Protein AF-A0A0F4JJ84-F1 (afdb_monomer_lite)

Secondary structure (DSSP, 8-state):
--HHHHHHHHHHHHHHHHHHHHHHHHHHHHT-STTHHHHHHHHHHHHHHTSS-HHHHHHHHH-PPPPPHHHHHHHHHHHHHHHHHT-

Radius of gyration: 19.56 Å; chains: 1; bounding box: 48×28×45 Å

Structure (mmCIF, N/CA/C/O backbone):
data_AF-A0A0F4JJ84-F1
#
_entry.id   AF-A0A0F4JJ84-F1
#
loop_
_atom_site.group_PDB
_atom_site.id
_atom_site.type_symbol
_atom_site.label_atom_id
_atom_site.label_alt_id
_atom_site.label_comp_id
_atom_site.label_asym_id
_atom_site.label_entity_id
_atom_site.label_seq_id
_atom_site.pdbx_PDB_ins_code
_atom_site.Cartn_x
_atom_site.Cartn_y
_atom_site.Cartn_z
_atom_site.occupancy
_atom_site.B_iso_or_equiv
_atom_site.auth_seq_id
_atom_site.auth_comp_id
_atom_site.auth_asym_id
_atom_site.auth_atom_id
_atom_site.pdbx_PDB_model_num
ATOM 1 N N . LEU A 1 1 ? 19.986 -11.072 -25.462 1.00 61.59 1 LEU A N 1
ATOM 2 C CA . LEU A 1 1 ? 19.645 -9.639 -25.580 1.00 61.59 1 LEU A CA 1
ATOM 3 C C . LEU A 1 1 ? 20.806 -8.905 -26.224 1.00 61.59 1 LEU A C 1
ATOM 5 O O . LEU A 1 1 ? 21.925 -9.008 -25.722 1.00 61.59 1 LEU A O 1
ATOM 9 N N . ASP A 1 2 ? 20.556 -8.215 -27.331 1.00 76.81 2 ASP A N 1
ATOM 10 C CA . ASP A 1 2 ? 21.514 -7.246 -27.858 1.00 76.81 2 ASP A CA 1
ATOM 11 C C . ASP A 1 2 ? 21.595 -6.007 -26.937 1.00 76.81 2 ASP A C 1
ATOM 13 O O . ASP A 1 2 ? 20.918 -5.917 -25.905 1.00 76.81 2 ASP A O 1
ATOM 17 N N . GLY A 1 3 ? 22.486 -5.068 -27.263 1.00 76.50 3 GLY A N 1
ATOM 18 C CA . GLY A 1 3 ? 22.715 -3.885 -26.430 1.00 76.50 3 GLY A CA 1
ATOM 19 C C . GLY A 1 3 ? 21.483 -2.986 -26.277 1.00 76.50 3 GLY A C 1
ATOM 20 O O . GLY A 1 3 ? 21.315 -2.382 -25.220 1.00 76.50 3 GLY A O 1
ATOM 21 N N . ALA A 1 4 ? 20.611 -2.929 -27.287 1.00 77.00 4 ALA A N 1
ATOM 22 C CA . ALA A 1 4 ? 19.401 -2.112 -27.258 1.00 77.00 4 ALA A CA 1
ATOM 23 C C . ALA A 1 4 ? 18.341 -2.732 -26.339 1.00 77.00 4 ALA A C 1
ATOM 25 O O . ALA A 1 4 ? 17.843 -2.055 -25.441 1.00 77.00 4 ALA A O 1
ATOM 26 N N . ALA A 1 5 ? 18.097 -4.038 -26.469 1.00 76.25 5 ALA A N 1
ATOM 27 C CA . ALA A 1 5 ? 17.151 -4.756 -25.620 1.00 76.25 5 ALA A CA 1
ATOM 28 C C . ALA A 1 5 ? 17.553 -4.713 -24.133 1.00 76.25 5 ALA A C 1
ATOM 30 O O . ALA A 1 5 ? 16.708 -4.596 -23.250 1.00 76.25 5 ALA A O 1
ATOM 31 N N . ARG A 1 6 ? 18.857 -4.737 -23.821 1.00 70.44 6 ARG A N 1
ATOM 32 C CA . ARG A 1 6 ? 19.335 -4.599 -22.433 1.00 70.44 6 ARG A CA 1
ATOM 33 C C . ARG A 1 6 ? 19.061 -3.209 -21.845 1.00 70.44 6 ARG A C 1
ATOM 35 O O . ARG A 1 6 ? 18.754 -3.102 -20.659 1.00 70.44 6 ARG A O 1
ATOM 42 N N . LEU A 1 7 ? 19.198 -2.154 -22.648 1.00 83.50 7 LEU A N 1
ATOM 43 C CA . LEU A 1 7 ? 18.903 -0.785 -22.217 1.00 83.50 7 LEU A CA 1
ATOM 44 C C . LEU A 1 7 ? 17.402 -0.567 -22.010 1.00 83.50 7 LEU A C 1
ATOM 46 O O . LEU A 1 7 ? 17.021 0.138 -21.079 1.00 83.50 7 LEU A O 1
ATOM 50 N N . GLU A 1 8 ? 16.563 -1.199 -22.829 1.00 80.94 8 GLU A N 1
ATOM 51 C CA . GLU A 1 8 ? 15.107 -1.149 -22.684 1.00 80.94 8 GLU A CA 1
ATOM 52 C C . GLU A 1 8 ? 14.646 -1.803 -21.376 1.00 80.94 8 GLU A C 1
ATOM 54 O O . GLU A 1 8 ? 13.951 -1.163 -20.586 1.00 80.94 8 GLU A O 1
ATOM 59 N N . VAL A 1 9 ? 15.152 -3.002 -21.066 1.00 83.31 9 VAL A N 1
ATOM 60 C CA . VAL A 1 9 ? 14.894 -3.678 -19.780 1.00 83.31 9 VAL A CA 1
ATOM 61 C C . VAL A 1 9 ? 15.347 -2.825 -18.594 1.00 83.31 9 VAL A C 1
ATOM 63 O O . VAL A 1 9 ? 14.632 -2.686 -17.599 1.00 83.31 9 VAL A O 1
ATOM 66 N N . PHE A 1 10 ? 16.524 -2.201 -18.696 1.00 78.50 10 PHE A N 1
ATOM 67 C CA . PHE A 1 10 ? 17.026 -1.311 -17.651 1.00 78.50 10 PHE A CA 1
ATOM 68 C C . PHE A 1 10 ? 16.127 -0.077 -17.456 1.00 78.50 10 PHE A C 1
ATOM 70 O O . PHE A 1 10 ? 15.840 0.314 -16.321 1.00 78.50 10 PHE A O 1
ATOM 77 N N . ALA A 1 11 ? 15.640 0.525 -18.544 1.00 85.50 11 ALA A N 1
ATOM 78 C CA . ALA A 1 11 ? 14.725 1.662 -18.487 1.00 85.50 11 ALA A CA 1
ATOM 79 C C . ALA A 1 11 ? 13.369 1.277 -17.870 1.00 85.50 11 ALA A C 1
ATOM 81 O O . ALA A 1 11 ? 12.833 2.017 -17.046 1.00 85.50 11 ALA A O 1
ATOM 82 N N . GLN A 1 12 ? 12.840 0.098 -18.206 1.00 83.00 12 GLN A N 1
ATOM 83 C CA . GLN A 1 12 ? 11.589 -0.416 -17.643 1.00 83.00 12 GLN A CA 1
ATOM 84 C C . GLN A 1 12 ? 11.702 -0.674 -16.137 1.00 83.00 12 GLN A C 1
ATOM 86 O O . GLN A 1 12 ? 10.845 -0.226 -15.375 1.00 83.00 12 GLN A O 1
ATOM 91 N N . LEU A 1 13 ? 12.783 -1.325 -15.694 1.00 86.00 13 LEU A N 1
ATOM 92 C CA . LEU A 1 13 ? 13.013 -1.592 -14.274 1.00 86.00 13 LEU A CA 1
ATOM 93 C C . LEU A 1 13 ? 13.162 -0.294 -13.470 1.00 86.00 13 LEU A C 1
ATOM 95 O O . LEU A 1 13 ? 12.528 -0.123 -12.430 1.00 86.00 13 LEU A O 1
ATOM 99 N N . THR A 1 14 ? 13.971 0.646 -13.958 1.00 84.75 14 THR A N 1
ATOM 100 C CA . THR A 1 14 ? 14.197 1.920 -13.256 1.00 84.75 14 THR A CA 1
ATOM 101 C C . THR A 1 14 ? 12.945 2.796 -13.226 1.00 84.75 14 THR A C 1
ATOM 103 O O . THR A 1 14 ? 12.652 3.403 -12.194 1.00 84.75 14 THR A O 1
ATOM 106 N N . GLY A 1 15 ? 12.158 2.807 -14.306 1.00 89.62 15 GLY A N 1
ATOM 107 C CA . GLY A 1 15 ? 10.859 3.478 -14.355 1.00 89.62 15 GLY A CA 1
ATOM 108 C C . GLY A 1 15 ? 9.845 2.879 -13.377 1.00 89.62 15 GLY A C 1
ATOM 109 O O . GLY A 1 15 ? 9.177 3.622 -12.655 1.00 89.62 15 GLY A O 1
ATOM 110 N N . PHE A 1 16 ? 9.775 1.548 -13.297 1.00 87.31 16 PHE A N 1
ATOM 111 C CA . PHE A 1 16 ? 8.916 0.847 -12.344 1.00 87.31 16 PHE A CA 1
ATOM 112 C C . PHE A 1 16 ? 9.262 1.211 -10.891 1.00 87.31 16 PHE A C 1
ATOM 114 O O . PHE A 1 16 ? 8.381 1.626 -10.136 1.00 87.31 16 PHE A O 1
ATOM 121 N N . VAL A 1 17 ? 10.545 1.132 -10.517 1.00 89.31 17 VAL A N 1
ATOM 122 C CA . VAL A 1 17 ? 11.006 1.455 -9.155 1.00 89.31 17 VAL A CA 1
ATOM 123 C C . VAL A 1 17 ? 10.680 2.905 -8.795 1.00 89.31 17 VAL A C 1
ATOM 125 O O . VAL A 1 17 ? 10.117 3.165 -7.732 1.00 89.31 17 VAL A O 1
ATOM 128 N N . ALA A 1 18 ? 10.982 3.854 -9.686 1.00 92.00 18 ALA A N 1
ATOM 129 C CA . ALA A 1 18 ? 10.716 5.270 -9.441 1.00 92.00 18 ALA A CA 1
ATOM 130 C C . ALA A 1 18 ? 9.216 5.557 -9.256 1.00 92.00 18 ALA A C 1
ATOM 132 O O . ALA A 1 18 ? 8.835 6.317 -8.362 1.00 92.00 18 ALA A O 1
ATOM 133 N N . GLY A 1 19 ? 8.362 4.921 -10.065 1.00 88.62 19 GLY A N 1
ATOM 134 C CA . GLY A 1 19 ? 6.910 5.036 -9.949 1.00 88.62 19 GLY A CA 1
ATOM 135 C C . GLY A 1 19 ? 6.374 4.452 -8.641 1.00 88.62 19 GLY A C 1
ATOM 136 O O . GLY A 1 19 ? 5.573 5.102 -7.968 1.00 88.62 19 GLY A O 1
ATOM 137 N N . HIS A 1 20 ? 6.843 3.262 -8.254 1.00 84.00 20 HIS A N 1
ATOM 138 C CA . HIS A 1 20 ? 6.408 2.598 -7.026 1.00 84.00 20 HIS A CA 1
ATOM 139 C C . HIS A 1 20 ? 6.771 3.419 -5.784 1.00 84.00 20 HIS A C 1
ATOM 141 O O . HIS A 1 20 ? 5.893 3.778 -5.003 1.00 84.00 20 HIS A O 1
ATOM 147 N N . VAL A 1 21 ? 8.037 3.827 -5.661 1.00 89.81 21 VAL A N 1
ATOM 148 C CA . VAL A 1 21 ? 8.509 4.637 -4.526 1.00 89.81 21 VAL A CA 1
ATOM 149 C C . VAL A 1 21 ? 7.795 5.993 -4.473 1.00 89.81 21 VAL A C 1
ATOM 151 O O . VAL A 1 21 ? 7.418 6.464 -3.400 1.00 89.81 21 VAL A O 1
ATOM 154 N N . GLY A 1 22 ? 7.554 6.624 -5.627 1.00 90.88 22 GLY A N 1
ATOM 155 C CA . GLY A 1 22 ? 6.793 7.873 -5.702 1.00 90.88 22 GLY A CA 1
ATOM 156 C C . GLY A 1 22 ? 5.355 7.731 -5.189 1.00 90.88 22 GLY A C 1
ATOM 157 O O . GLY A 1 22 ? 4.874 8.602 -4.459 1.00 90.88 22 GLY A O 1
ATOM 158 N N . TYR A 1 23 ? 4.689 6.622 -5.522 1.00 84.81 23 TYR A N 1
ATOM 159 C CA . TYR A 1 23 ? 3.355 6.297 -5.018 1.00 84.81 23 TYR A CA 1
ATOM 160 C C . TYR A 1 23 ? 3.350 6.107 -3.496 1.00 84.81 23 TYR A C 1
ATOM 162 O O . TYR A 1 23 ? 2.508 6.691 -2.812 1.00 84.81 23 TYR A O 1
ATOM 170 N N . GLU A 1 24 ? 4.311 5.360 -2.949 1.00 84.25 24 GLU A N 1
ATOM 171 C CA . GLU A 1 24 ? 4.395 5.122 -1.504 1.00 84.25 24 GLU A CA 1
ATOM 172 C C . GLU A 1 24 ? 4.619 6.412 -0.713 1.00 84.25 24 GLU A C 1
ATOM 174 O O . GLU A 1 24 ? 3.947 6.661 0.288 1.00 84.25 24 GLU A O 1
ATOM 179 N N . ILE A 1 25 ? 5.495 7.293 -1.205 1.00 86.88 25 ILE A N 1
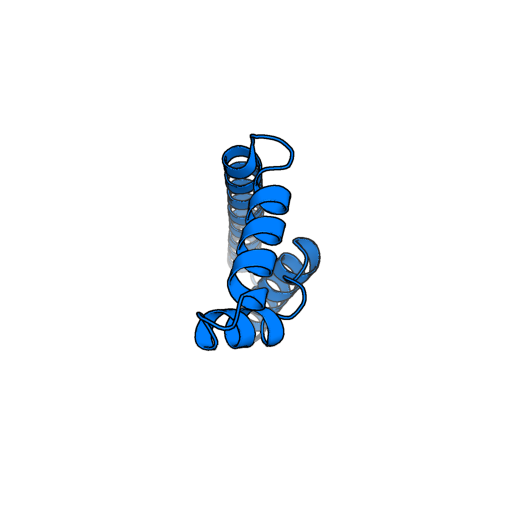ATOM 180 C CA . ILE A 1 25 ? 5.728 8.609 -0.599 1.00 86.88 25 ILE A CA 1
ATOM 181 C C . ILE A 1 25 ? 4.447 9.455 -0.621 1.00 86.88 25 ILE A C 1
ATOM 183 O O . ILE A 1 25 ?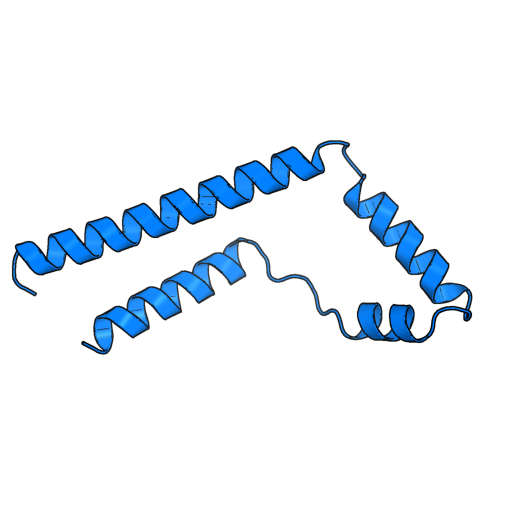 4.148 10.148 0.354 1.00 86.88 25 ILE A O 1
ATOM 187 N N . ALA A 1 26 ? 3.681 9.423 -1.715 1.00 84.69 26 ALA A N 1
ATOM 188 C CA . ALA A 1 26 ? 2.420 10.154 -1.815 1.00 84.69 26 ALA A CA 1
ATOM 189 C C . ALA A 1 26 ? 1.362 9.611 -0.839 1.00 84.69 26 ALA A C 1
ATOM 191 O O . ALA A 1 26 ? 0.696 10.400 -0.168 1.00 84.69 26 ALA A O 1
ATOM 192 N N . GLN A 1 27 ? 1.255 8.287 -0.700 1.00 78.31 27 GLN A N 1
ATOM 193 C CA . GLN A 1 27 ? 0.350 7.647 0.259 1.00 78.31 27 GLN A CA 1
ATOM 194 C C . GLN A 1 27 ? 0.738 7.946 1.711 1.00 78.31 27 GLN A C 1
ATOM 196 O O . GLN A 1 27 ? -0.106 8.356 2.508 1.00 78.31 27 GLN A O 1
ATOM 201 N N . ALA A 1 28 ? 2.027 7.843 2.044 1.00 77.12 28 ALA A N 1
ATOM 202 C CA . ALA A 1 28 ? 2.536 8.193 3.368 1.00 77.12 28 ALA A CA 1
ATOM 203 C C . ALA A 1 28 ? 2.243 9.662 3.721 1.00 77.12 28 ALA A C 1
ATOM 205 O O . ALA A 1 28 ? 1.885 9.976 4.855 1.00 77.12 28 ALA A O 1
ATOM 206 N N . ARG A 1 29 ? 2.322 10.567 2.735 1.00 80.19 29 ARG A N 1
ATOM 207 C CA . ARG A 1 29 ? 1.925 11.973 2.898 1.00 80.19 29 ARG A CA 1
ATOM 208 C C . ARG A 1 29 ? 0.414 12.152 3.057 1.00 80.19 29 ARG A C 1
ATOM 210 O O . ARG A 1 29 ? -0.017 13.020 3.806 1.00 80.19 29 ARG A O 1
ATOM 217 N N . ALA A 1 30 ? -0.412 11.361 2.383 1.00 71.25 30 ALA A N 1
ATOM 218 C CA . ALA A 1 30 ? -1.864 11.429 2.552 1.00 71.25 30 ALA A CA 1
ATOM 219 C C . ALA A 1 30 ? -2.315 10.944 3.946 1.00 71.25 30 ALA A C 1
ATOM 221 O O . ALA A 1 30 ? -3.304 11.440 4.488 1.00 71.25 30 ALA A O 1
ATOM 222 N N . ALA A 1 31 ? -1.552 10.041 4.568 1.00 68.81 31 ALA A N 1
ATOM 223 C CA . ALA A 1 31 ? -1.801 9.513 5.910 1.00 68.81 31 ALA A CA 1
ATOM 224 C C . ALA A 1 31 ? -1.393 10.462 7.068 1.00 68.81 31 ALA A C 1
ATOM 226 O O . ALA A 1 31 ? -1.394 10.048 8.226 1.00 68.81 31 ALA A O 1
ATOM 227 N N . LEU A 1 32 ? -1.045 11.727 6.783 1.00 64.81 32 LEU A N 1
ATOM 228 C CA . LEU A 1 32 ? -0.251 12.598 7.664 1.00 64.81 32 LEU A CA 1
ATOM 229 C C . LEU A 1 32 ? -0.845 13.137 8.979 1.00 64.81 32 LEU A C 1
ATOM 231 O O . LEU A 1 32 ? -0.062 13.743 9.710 1.00 64.81 32 LEU A O 1
ATOM 235 N N . PRO A 1 33 ? -2.108 12.956 9.402 1.00 68.44 33 PRO A N 1
ATOM 236 C CA . PRO A 1 33 ? -2.367 13.074 10.829 1.00 68.44 33 PRO A CA 1
ATOM 237 C C . PRO A 1 33 ? -1.860 11.780 11.489 1.00 68.44 33 PRO A C 1
ATOM 239 O O . PRO A 1 33 ? -2.460 10.725 11.253 1.00 68.44 33 PRO A O 1
ATOM 242 N N . PRO A 1 34 ? -0.770 11.813 12.288 1.00 67.12 34 PRO A N 1
ATOM 243 C CA . PRO A 1 34 ? -0.298 10.626 12.994 1.00 67.12 34 PRO A CA 1
ATOM 244 C C . PRO A 1 34 ? -1.457 10.006 13.785 1.00 67.12 34 PRO A C 1
ATOM 246 O O . PRO A 1 34 ? -2.199 10.704 14.475 1.00 67.12 34 PRO A O 1
ATOM 249 N N . GLY A 1 35 ? -1.651 8.697 13.621 1.00 70.12 35 GLY A N 1
ATOM 250 C CA . GLY A 1 35 ? -2.742 7.956 14.249 1.00 70.12 35 GLY A CA 1
ATOM 251 C C . GLY A 1 35 ? -4.100 8.025 13.541 1.00 70.12 35 GLY A C 1
ATOM 252 O O . GLY A 1 35 ? -5.041 7.407 14.034 1.00 70.12 35 GLY A O 1
ATOM 253 N N . ARG A 1 36 ? -4.242 8.701 12.385 1.00 77.31 36 ARG A N 1
ATOM 254 C CA . ARG A 1 36 ? -5.501 8.701 11.607 1.00 77.31 36 ARG A CA 1
ATOM 255 C C . ARG A 1 36 ? -5.924 7.291 11.206 1.00 77.31 36 ARG A C 1
ATOM 257 O O . ARG A 1 36 ? -7.052 6.906 11.487 1.00 77.31 36 ARG A O 1
ATOM 264 N N . ALA A 1 37 ? -5.021 6.532 10.587 1.00 76.00 37 ALA A N 1
ATOM 265 C CA . ALA A 1 37 ? -5.308 5.171 10.135 1.00 76.00 37 ALA A CA 1
ATOM 266 C C . ALA A 1 37 ? -5.678 4.250 11.310 1.00 76.00 37 ALA A C 1
ATOM 268 O O . ALA A 1 37 ? -6.613 3.463 11.226 1.00 76.00 37 ALA A O 1
ATOM 269 N N . GLU A 1 38 ? -5.000 4.398 12.448 1.00 80.44 38 GLU A N 1
ATOM 270 C CA . GLU A 1 38 ? -5.294 3.623 13.656 1.00 80.44 38 GLU A CA 1
ATOM 271 C C . GLU A 1 38 ? -6.617 4.047 14.309 1.00 80.44 38 GLU A C 1
ATOM 273 O O . GLU A 1 38 ? -7.340 3.211 14.843 1.00 80.44 38 GLU A O 1
ATOM 278 N N . ALA A 1 39 ? -6.956 5.340 14.288 1.00 82.75 39 ALA A N 1
ATOM 279 C CA . ALA A 1 39 ? -8.239 5.842 14.772 1.00 82.75 39 ALA A CA 1
ATOM 280 C C . ALA A 1 39 ? -9.400 5.359 13.894 1.00 82.75 39 ALA A C 1
ATOM 282 O O . ALA A 1 39 ? -10.422 4.930 14.423 1.00 82.75 39 ALA A O 1
ATOM 283 N N . GLU A 1 40 ? -9.216 5.368 12.576 1.00 83.81 40 GLU A N 1
ATOM 284 C CA . GLU A 1 40 ? -10.170 4.837 11.606 1.00 83.81 40 GLU A CA 1
ATOM 285 C C . GLU A 1 40 ? -10.353 3.324 11.775 1.00 83.81 40 GLU A C 1
ATOM 287 O O . GLU A 1 40 ? -11.484 2.860 11.887 1.00 83.81 40 GLU A O 1
ATOM 292 N N . ALA A 1 41 ? -9.264 2.565 11.933 1.00 85.06 41 ALA A N 1
ATOM 293 C CA . ALA A 1 41 ? -9.328 1.132 12.212 1.00 85.06 41 ALA A CA 1
ATOM 294 C C . ALA A 1 41 ? -10.078 0.825 13.523 1.00 85.06 41 ALA A C 1
ATOM 296 O O . ALA A 1 41 ? -10.948 -0.045 13.547 1.00 85.06 41 ALA A O 1
ATOM 297 N N . ARG A 1 42 ? -9.803 1.567 14.609 1.00 88.06 42 ARG A N 1
ATOM 298 C CA . ARG A 1 42 ? -10.535 1.422 15.885 1.00 88.06 42 ARG A CA 1
ATOM 299 C C . ARG A 1 42 ? -12.017 1.760 15.738 1.00 88.06 42 ARG A C 1
ATOM 301 O O . ARG A 1 42 ? -12.854 1.076 16.320 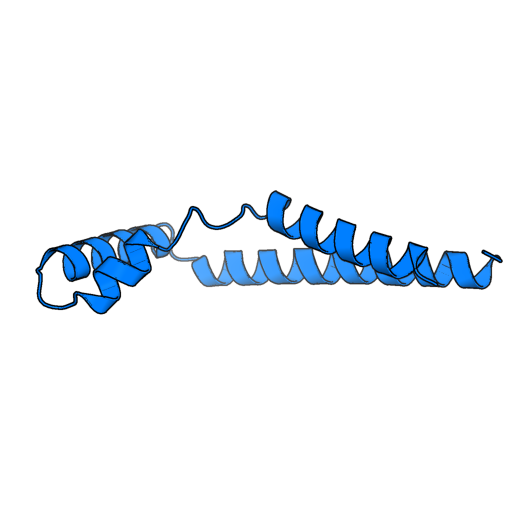1.00 88.06 42 ARG A O 1
ATOM 308 N N . TYR A 1 43 ? -12.340 2.802 14.976 1.00 89.88 43 TYR A N 1
ATOM 309 C CA . TYR A 1 43 ? -13.721 3.188 14.705 1.00 89.88 43 TYR A CA 1
ATOM 310 C C . TYR A 1 43 ? -14.461 2.101 13.922 1.00 89.88 43 TYR A C 1
ATOM 312 O O . TYR A 1 43 ? -15.522 1.662 14.355 1.00 89.88 43 TYR A O 1
ATOM 320 N N . LEU A 1 44 ? -13.886 1.610 12.822 1.00 90.62 44 LEU A N 1
ATOM 321 C CA . LEU A 1 44 ? -14.490 0.556 12.005 1.00 90.62 44 LEU A CA 1
ATOM 322 C C . LEU A 1 44 ? -14.668 -0.748 12.790 1.00 90.62 44 LEU A C 1
ATOM 324 O O . LEU A 1 44 ? -15.711 -1.385 12.671 1.00 90.62 44 LEU A O 1
ATOM 328 N N . ALA A 1 45 ? -13.712 -1.105 13.652 1.00 89.12 45 ALA A N 1
ATOM 329 C CA . ALA A 1 45 ? -13.852 -2.244 14.555 1.00 89.12 45 ALA A CA 1
ATOM 330 C C . ALA A 1 45 ? -15.008 -2.057 15.555 1.00 89.12 45 ALA A C 1
ATOM 332 O O . ALA A 1 45 ? -15.771 -2.991 15.793 1.00 89.12 45 ALA A O 1
ATOM 333 N N . ALA A 1 46 ? -15.178 -0.852 16.111 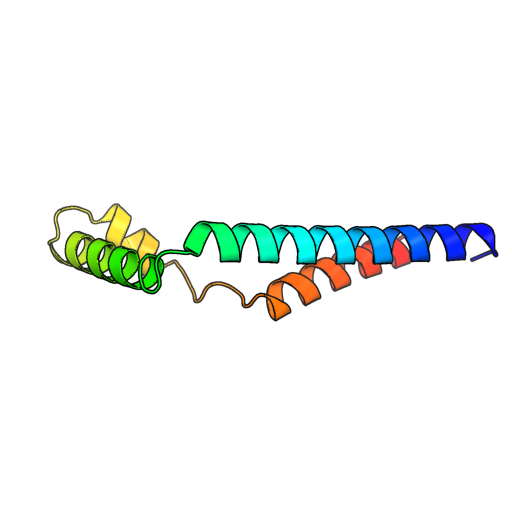1.00 91.94 46 ALA A N 1
ATOM 334 C CA . ALA A 1 46 ? -16.292 -0.544 17.007 1.00 91.94 46 ALA A CA 1
ATOM 335 C C . ALA A 1 46 ? -17.653 -0.588 16.288 1.00 91.94 46 ALA A C 1
ATOM 337 O O . ALA A 1 46 ? -18.618 -1.097 16.851 1.00 91.94 46 ALA A O 1
ATOM 338 N N . VAL A 1 47 ? -17.722 -0.101 15.044 1.00 93.25 47 VAL A N 1
ATOM 339 C CA . VAL A 1 47 ? -18.930 -0.173 14.203 1.00 93.25 47 VAL A CA 1
ATOM 340 C C . VAL A 1 47 ? -19.250 -1.621 13.831 1.00 93.25 47 VAL A C 1
ATOM 342 O O . VAL A 1 47 ? -20.395 -2.033 13.925 1.00 93.25 47 VAL A O 1
ATOM 345 N N . ALA A 1 48 ? -18.258 -2.434 13.472 1.00 91.31 48 ALA A N 1
ATOM 346 C CA . ALA A 1 48 ? -18.482 -3.849 13.178 1.00 91.31 48 ALA A CA 1
ATOM 347 C C . ALA A 1 48 ? -18.948 -4.645 14.413 1.00 91.31 48 ALA A C 1
ATOM 349 O O . ALA A 1 48 ? -19.763 -5.560 14.295 1.00 91.31 48 ALA A O 1
ATOM 350 N N . ALA A 1 49 ? -18.466 -4.282 15.606 1.00 89.88 49 ALA A N 1
ATOM 351 C CA . ALA A 1 49 ? -18.830 -4.936 16.861 1.00 89.88 49 ALA A CA 1
ATOM 352 C C . ALA A 1 49 ? -20.253 -4.607 17.351 1.00 89.88 49 ALA A C 1
ATOM 354 O O . ALA A 1 49 ? -20.765 -5.303 18.227 1.00 89.88 49 ALA A O 1
ATOM 355 N N . ASP A 1 50 ? -20.905 -3.574 16.807 1.00 90.62 50 ASP A N 1
ATOM 356 C CA . ASP A 1 50 ? -22.247 -3.166 17.236 1.00 90.62 50 ASP A CA 1
ATOM 357 C C . ASP A 1 50 ? -23.375 -4.086 16.723 1.00 90.62 50 ASP A C 1
ATOM 359 O O . ASP A 1 50 ? -24.526 -3.957 17.145 1.00 90.62 50 ASP A O 1
ATOM 363 N N . GLY A 1 51 ? -23.041 -5.029 15.833 1.00 87.06 51 GLY A N 1
ATOM 364 C CA . GLY A 1 51 ? -23.954 -6.035 15.292 1.00 87.06 51 GLY A CA 1
ATOM 365 C C . GLY A 1 51 ? -24.945 -5.517 14.245 1.00 87.06 51 GLY A C 1
ATOM 366 O O . GLY A 1 51 ? -25.782 -6.287 13.777 1.00 87.06 51 GLY A O 1
ATOM 367 N N . ARG A 1 52 ? -24.868 -4.239 13.856 1.00 93.19 52 ARG A N 1
ATOM 368 C CA . ARG A 1 52 ? -25.761 -3.604 12.870 1.00 93.19 52 ARG A CA 1
ATOM 369 C C . ARG A 1 52 ? -25.191 -3.603 11.451 1.00 93.19 52 ARG A C 1
ATOM 371 O O . ARG A 1 52 ? -25.925 -3.273 10.523 1.00 93.19 52 ARG A O 1
ATOM 378 N N . HIS A 1 53 ? -23.923 -3.985 11.294 1.00 89.62 53 HIS A N 1
ATOM 379 C CA . HIS A 1 53 ? -23.183 -3.982 10.027 1.00 89.62 53 HIS A CA 1
ATOM 380 C C . HIS A 1 53 ? -22.474 -5.331 9.781 1.00 89.62 53 HIS A C 1
ATOM 382 O O . HIS A 1 53 ? -21.242 -5.406 9.850 1.00 89.62 53 HIS A O 1
ATOM 388 N N . PRO A 1 54 ? -23.218 -6.430 9.546 1.00 88.69 54 PRO A N 1
ATOM 389 C CA . PRO A 1 54 ? -22.635 -7.761 9.354 1.00 88.69 54 PRO A CA 1
ATOM 390 C C . PRO A 1 54 ? -21.709 -7.841 8.130 1.00 88.69 54 PRO A C 1
ATOM 392 O O . PRO A 1 54 ? -20.666 -8.485 8.199 1.00 88.69 54 PRO A O 1
ATOM 395 N N . GLU A 1 55 ? -22.031 -7.130 7.048 1.00 89.94 55 GLU A N 1
ATOM 396 C CA . GLU A 1 55 ? -21.195 -7.025 5.849 1.00 89.94 55 GLU A CA 1
ATOM 397 C C . GLU A 1 55 ? -19.838 -6.364 6.132 1.00 89.94 55 GLU A C 1
ATOM 399 O O . GLU A 1 55 ? -18.812 -6.776 5.590 1.00 89.94 55 GLU A O 1
ATOM 404 N N . LEU A 1 56 ? -19.809 -5.371 7.027 1.00 86.12 56 LEU A N 1
ATOM 405 C CA . LEU A 1 56 ? -18.570 -4.725 7.456 1.00 86.12 56 LEU A CA 1
ATOM 406 C C . LEU A 1 56 ? -17.732 -5.674 8.318 1.00 86.12 56 LEU A C 1
ATOM 408 O O . LEU A 1 56 ? -16.516 -5.744 8.151 1.00 86.12 56 LEU A O 1
ATOM 412 N N . ALA A 1 57 ? -18.373 -6.417 9.223 1.00 88.12 57 ALA A N 1
ATOM 413 C CA . ALA A 1 57 ? -17.695 -7.394 10.067 1.00 88.12 57 ALA A CA 1
ATOM 414 C C . ALA A 1 57 ? -17.057 -8.523 9.238 1.00 88.12 57 ALA A C 1
ATOM 416 O O . ALA A 1 57 ? -15.908 -8.889 9.482 1.00 88.12 57 ALA A O 1
ATOM 417 N N . GLU A 1 58 ? -17.763 -9.031 8.225 1.00 88.44 58 GLU A N 1
ATOM 418 C CA . GLU A 1 58 ? -17.237 -10.042 7.302 1.00 88.44 58 GLU A CA 1
ATOM 419 C C . GLU A 1 58 ? -16.077 -9.498 6.457 1.00 88.44 58 GLU A C 1
ATOM 421 O O . GLU A 1 58 ? -15.032 -10.144 6.333 1.00 88.44 58 GLU A O 1
ATOM 426 N N . ALA A 1 59 ? -16.209 -8.280 5.925 1.00 86.62 59 ALA A N 1
ATOM 427 C CA . ALA A 1 59 ? -15.138 -7.634 5.174 1.00 86.62 59 ALA A CA 1
ATOM 428 C C . ALA A 1 59 ? -13.868 -7.454 6.025 1.00 86.62 59 ALA A C 1
ATOM 430 O O . ALA A 1 59 ? -12.773 -7.761 5.561 1.00 86.62 59 ALA A O 1
ATOM 431 N N . LEU A 1 60 ? -13.997 -7.031 7.287 1.00 85.00 60 LEU A N 1
ATOM 432 C CA . LEU A 1 60 ? -12.854 -6.893 8.197 1.00 85.00 60 LEU A CA 1
ATOM 433 C C . LEU A 1 60 ? -12.252 -8.244 8.610 1.00 85.00 60 LEU A C 1
ATOM 435 O O . LEU A 1 60 ? -11.040 -8.333 8.773 1.00 85.00 60 LEU A O 1
ATOM 439 N N . ALA A 1 61 ? -13.064 -9.294 8.767 1.00 85.69 61 ALA A N 1
ATOM 440 C CA . ALA A 1 61 ? -12.580 -10.631 9.119 1.00 85.69 61 ALA A CA 1
ATOM 441 C C . ALA A 1 61 ? -11.885 -11.345 7.945 1.00 85.69 61 ALA A C 1
ATOM 443 O O . ALA A 1 61 ? -10.962 -12.131 8.153 1.00 85.69 61 ALA A O 1
ATOM 444 N N . SER A 1 62 ? -12.332 -11.079 6.716 1.00 83.88 62 SER A N 1
ATOM 445 C CA . SER A 1 62 ? -11.734 -11.611 5.483 1.00 83.88 62 SER A CA 1
ATOM 446 C C . SER A 1 62 ? -10.525 -10.804 5.004 1.00 83.88 62 SER A C 1
ATOM 448 O O . SER A 1 62 ? -9.689 -11.327 4.261 1.00 83.88 62 SER A O 1
ATOM 450 N N . ALA A 1 63 ? -10.401 -9.550 5.447 1.00 73.50 63 ALA A N 1
ATOM 451 C CA . ALA A 1 63 ? -9.219 -8.738 5.235 1.00 73.50 63 ALA A CA 1
ATOM 452 C C . ALA A 1 63 ? -8.045 -9.339 6.022 1.00 73.50 63 ALA A C 1
ATOM 454 O O . ALA A 1 63 ? -7.860 -9.088 7.211 1.00 73.50 63 ALA A O 1
ATOM 455 N N . GLY A 1 64 ? -7.236 -10.159 5.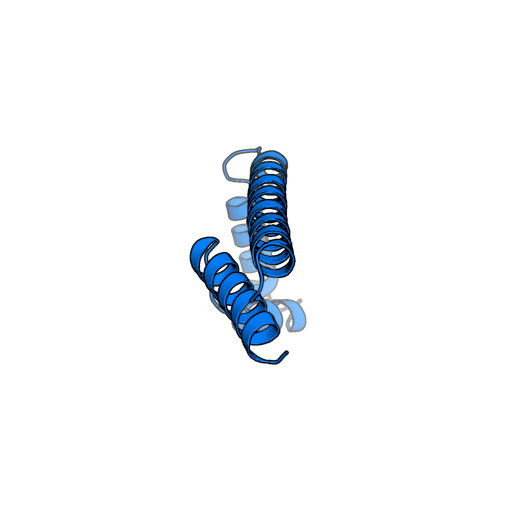348 1.00 72.81 64 GLY A N 1
ATOM 456 C CA . GLY A 1 64 ? -5.927 -10.555 5.860 1.00 72.81 64 GLY A CA 1
ATOM 457 C C . GLY A 1 64 ? -5.040 -9.335 6.131 1.00 72.81 64 GLY A C 1
ATOM 458 O O . GLY A 1 64 ? -5.368 -8.211 5.740 1.00 72.81 64 GLY A O 1
ATOM 459 N N . SER A 1 65 ? -3.888 -9.552 6.776 1.00 66.75 65 SER A N 1
ATOM 460 C CA . SER A 1 65 ? -2.898 -8.483 6.934 1.00 66.75 65 SER A CA 1
ATOM 461 C C . SER A 1 65 ? -2.615 -7.844 5.572 1.00 66.75 65 SER A C 1
ATOM 463 O O . SER A 1 65 ? -2.315 -8.580 4.623 1.00 66.75 65 SER A O 1
ATOM 465 N N . PRO A 1 66 ? -2.707 -6.505 5.455 1.00 66.75 66 PRO A N 1
ATOM 466 C CA . PRO A 1 66 ? -2.283 -5.820 4.248 1.00 66.75 66 PRO A CA 1
ATOM 467 C C . PRO A 1 66 ? -0.861 -6.282 3.913 1.00 66.75 66 PRO A C 1
ATOM 469 O O . PRO A 1 66 ? -0.028 -6.319 4.825 1.00 66.75 66 PRO A O 1
ATOM 472 N N . PRO A 1 67 ? -0.575 -6.672 2.657 1.00 74.06 67 PRO A N 1
ATOM 473 C CA . PRO A 1 67 ? 0.781 -7.028 2.271 1.00 74.06 67 PRO A CA 1
ATOM 474 C C . PRO A 1 67 ? 1.697 -5.854 2.598 1.00 74.06 67 PRO A C 1
ATOM 476 O O . PRO A 1 67 ? 1.315 -4.693 2.408 1.00 74.06 67 PRO A O 1
ATOM 479 N N . THR A 1 68 ? 2.888 -6.149 3.111 1.00 80.50 68 THR A N 1
ATOM 480 C CA . THR A 1 68 ? 3.845 -5.082 3.385 1.00 80.50 68 THR A CA 1
ATOM 481 C C . THR A 1 68 ? 4.230 -4.385 2.069 1.00 80.50 68 THR A C 1
ATOM 483 O O . THR A 1 68 ? 4.077 -4.971 0.985 1.00 80.50 68 THR A O 1
ATOM 486 N N . PRO A 1 69 ? 4.710 -3.131 2.131 1.00 76.44 69 PRO A N 1
ATOM 487 C CA . PRO A 1 69 ? 5.395 -2.480 1.014 1.00 76.44 69 PRO A CA 1
ATOM 488 C C . PRO A 1 69 ? 6.348 -3.421 0.271 1.00 76.44 69 PRO A C 1
ATOM 490 O O . PRO A 1 69 ? 6.230 -3.606 -0.941 1.00 76.44 69 PRO A O 1
ATOM 493 N N . ASP A 1 70 ? 7.194 -4.121 1.028 1.00 78.38 70 ASP A N 1
ATOM 494 C CA . ASP A 1 70 ? 8.208 -5.033 0.504 1.00 78.38 70 ASP A CA 1
ATOM 495 C C . ASP A 1 70 ? 7.587 -6.245 -0.208 1.00 78.38 70 ASP A C 1
ATOM 497 O O . ASP A 1 70 ? 8.010 -6.588 -1.313 1.00 78.38 70 ASP A O 1
ATOM 501 N N . ASP A 1 71 ? 6.533 -6.849 0.354 1.00 83.38 71 ASP A N 1
ATOM 502 C CA . ASP A 1 71 ? 5.812 -7.960 -0.292 1.00 83.38 71 ASP A CA 1
ATOM 503 C C . ASP A 1 71 ? 5.161 -7.519 -1.610 1.00 83.38 71 ASP A C 1
ATOM 505 O O . ASP A 1 71 ? 5.105 -8.260 -2.597 1.00 83.38 71 ASP A O 1
ATOM 509 N N . THR A 1 72 ? 4.642 -6.290 -1.634 1.00 82.88 72 THR A N 1
ATOM 510 C CA . THR A 1 72 ? 4.008 -5.714 -2.822 1.00 82.88 72 THR A CA 1
ATOM 511 C C . THR A 1 72 ? 5.042 -5.417 -3.902 1.00 82.88 72 THR A C 1
ATOM 513 O O . THR A 1 72 ? 4.801 -5.739 -5.070 1.00 82.88 72 THR A O 1
ATOM 516 N N . PHE A 1 73 ? 6.187 -4.852 -3.513 1.00 80.81 73 PHE A N 1
ATOM 517 C CA . PHE A 1 73 ? 7.315 -4.591 -4.395 1.00 80.81 73 PHE A CA 1
ATOM 518 C C . PHE A 1 73 ? 7.861 -5.885 -5.002 1.00 80.81 73 PHE A C 1
ATOM 520 O O . PHE A 1 73 ? 7.941 -5.985 -6.226 1.00 80.81 73 PHE A O 1
ATOM 527 N N . ALA A 1 74 ? 8.148 -6.895 -4.173 1.00 85.69 74 ALA A N 1
ATOM 528 C CA . ALA A 1 74 ? 8.654 -8.192 -4.618 1.00 85.69 74 ALA A CA 1
ATOM 529 C C . ALA A 1 74 ? 7.710 -8.843 -5.636 1.00 85.69 74 ALA A C 1
ATOM 531 O O . ALA A 1 74 ? 8.124 -9.191 -6.735 1.00 85.69 74 ALA A O 1
ATOM 532 N N . ARG A 1 75 ? 6.404 -8.879 -5.348 1.00 84.75 75 ARG A N 1
ATOM 533 C CA . ARG A 1 75 ? 5.404 -9.455 -6.260 1.00 84.75 75 ARG A CA 1
ATOM 534 C C . ARG A 1 75 ? 5.322 -8.738 -7.611 1.00 84.75 75 ARG A C 1
ATOM 536 O O . ARG A 1 75 ? 5.006 -9.359 -8.626 1.00 84.75 75 ARG A O 1
ATOM 543 N N . PHE A 1 76 ? 5.483 -7.418 -7.633 1.00 81.38 76 PHE A N 1
ATOM 544 C CA . PHE A 1 76 ? 5.480 -6.662 -8.885 1.00 81.38 76 PHE A CA 1
ATOM 545 C C . PHE A 1 76 ? 6.791 -6.814 -9.652 1.00 81.38 76 PHE A C 1
ATOM 547 O O . PHE A 1 76 ? 6.750 -6.898 -10.878 1.00 81.38 76 PHE A O 1
ATOM 554 N N . LEU A 1 77 ? 7.917 -6.901 -8.944 1.00 84.56 77 LEU A N 1
ATOM 555 C CA . LEU A 1 77 ? 9.214 -7.185 -9.538 1.00 84.56 77 LEU A CA 1
ATOM 556 C C . LEU A 1 77 ? 9.237 -8.580 -10.169 1.00 84.56 77 LEU A C 1
ATOM 558 O O . LEU A 1 77 ? 9.614 -8.693 -11.330 1.00 84.56 77 LEU A O 1
ATOM 562 N N . ASP A 1 78 ? 8.751 -9.600 -9.463 1.00 86.56 78 ASP A N 1
ATOM 563 C CA . ASP A 1 78 ? 8.654 -10.970 -9.976 1.00 86.56 78 ASP A CA 1
ATOM 564 C C . ASP A 1 78 ? 7.812 -11.012 -11.253 1.00 86.56 78 ASP A C 1
ATOM 566 O O . ASP A 1 78 ? 8.254 -11.528 -12.269 1.00 86.56 78 ASP A O 1
ATOM 570 N N . ARG A 1 79 ? 6.648 -10.348 -11.272 1.00 83.25 79 ARG A N 1
ATOM 571 C CA . ARG A 1 79 ? 5.811 -10.261 -12.484 1.00 83.25 79 ARG A CA 1
ATOM 572 C C . ARG A 1 79 ? 6.474 -9.520 -13.640 1.00 83.25 79 ARG A C 1
ATOM 574 O O . ARG A 1 79 ? 6.211 -9.850 -14.795 1.00 83.25 79 ARG A O 1
ATOM 581 N N . LEU A 1 80 ? 7.268 -8.492 -13.348 1.00 80.75 80 LEU A N 1
ATOM 582 C CA . LEU A 1 80 ? 8.013 -7.767 -14.372 1.00 80.75 80 LEU A CA 1
ATOM 583 C C . LEU A 1 80 ? 9.103 -8.664 -14.967 1.00 80.75 80 LEU A C 1
ATOM 585 O O . LEU A 1 80 ? 9.228 -8.72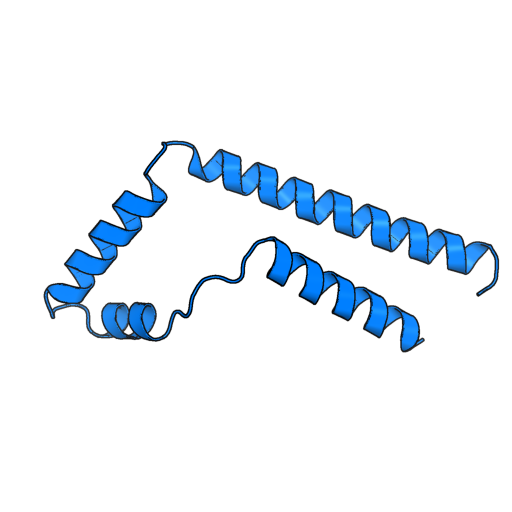3 -16.184 1.00 80.75 80 LEU A O 1
ATOM 589 N N . VAL A 1 81 ? 9.850 -9.379 -14.124 1.00 82.62 81 VAL A N 1
ATOM 590 C CA . VAL A 1 81 ? 10.905 -10.312 -14.544 1.00 82.62 81 VAL A CA 1
ATOM 591 C C . VAL A 1 81 ? 10.318 -11.500 -15.309 1.00 82.62 81 VAL A C 1
ATOM 593 O O . VAL A 1 81 ? 10.766 -11.774 -16.417 1.00 82.62 81 VAL A O 1
ATOM 596 N N . ASP A 1 82 ? 9.252 -12.121 -14.803 1.00 82.94 82 ASP A N 1
ATOM 597 C CA . ASP A 1 82 ? 8.543 -13.218 -15.475 1.00 82.94 82 ASP A CA 1
ATOM 598 C C . ASP A 1 82 ? 8.031 -12.798 -16.863 1.00 82.94 82 ASP A C 1
ATOM 600 O O . ASP A 1 82 ? 8.090 -13.565 -17.825 1.00 82.94 82 ASP A O 1
ATOM 604 N N . GLY A 1 83 ? 7.539 -11.560 -16.991 1.00 72.44 83 GLY A N 1
ATOM 605 C CA . GLY A 1 83 ? 7.109 -11.006 -18.273 1.00 72.44 83 GLY A CA 1
ATOM 606 C C . GLY A 1 83 ? 8.260 -10.833 -19.268 1.00 72.44 83 GLY A C 1
ATOM 607 O O . GLY A 1 83 ? 8.057 -11.042 -20.462 1.00 72.44 83 GLY A O 1
ATOM 608 N N . LEU A 1 84 ? 9.463 -10.508 -18.787 1.00 74.88 84 LEU A N 1
ATOM 609 C CA . LEU A 1 84 ? 10.673 -10.340 -19.598 1.00 74.88 84 LEU A CA 1
ATOM 610 C C . LEU A 1 84 ? 11.311 -11.672 -20.018 1.00 74.88 84 LEU A C 1
ATOM 612 O O . LEU A 1 84 ? 11.873 -11.754 -21.105 1.00 74.88 84 LEU A O 1
ATOM 616 N N . ASP A 1 85 ? 11.207 -12.710 -19.189 1.00 72.62 85 ASP A N 1
ATOM 617 C CA . ASP A 1 85 ? 11.692 -14.058 -19.519 1.00 72.62 85 ASP A CA 1
ATOM 618 C C . ASP A 1 85 ? 10.752 -14.802 -20.488 1.00 72.62 85 ASP A C 1
ATOM 620 O O . ASP A 1 85 ? 11.144 -15.788 -21.115 1.00 72.62 85 ASP A O 1
ATOM 624 N N . SER A 1 86 ? 9.505 -14.335 -20.628 1.00 62.03 86 SER A N 1
ATOM 625 C CA . SER A 1 86 ? 8.483 -14.936 -21.498 1.00 62.03 86 SER A CA 1
ATOM 626 C C . SER A 1 86 ? 8.538 -14.505 -22.976 1.00 62.03 86 SER A C 1
ATOM 628 O O . SER A 1 86 ? 7.774 -15.037 -23.787 1.00 62.03 86 SER A O 1
ATOM 630 N N . THR A 1 87 ? 9.422 -13.563 -23.328 1.00 53.62 87 THR A N 1
ATOM 631 C CA . THR A 1 87 ? 9.634 -13.028 -24.692 1.00 53.62 87 THR A CA 1
ATOM 632 C C . THR A 1 87 ? 10.915 -13.538 -25.332 1.00 53.62 87 THR A C 1
ATOM 634 O O . THR A 1 87 ? 10.868 -13.898 -26.530 1.00 53.62 87 THR A O 1
#

InterPro domains:
  IPR004111 Tetracycline repressor TetR, C-terminal [PF02909] (10-85)
  IPR036271 Tetracyclin repressor-like, C-terminal domain superfamily [SSF48498] (3-85)

pLDDT: mean 81.37, std 8.13, range [53.62, 93.25]

Foldseek 3Di:
DPPVVVVVLVVVVVVVVVVLVVVVVVVVVVCPPVCPVVVVVVVLVVVCVVVPCVVSVVVVVPDDDDQDSVSVVVVVVVVSVVVVVVD

Organism: NCBI:txid68223

Sequence (87 aa):
LDGAARLEVFAQLTGFVAGHVGYEIAQARAALPPGRAEAEARYLAAVAADGRHPELAEALASAGSPPTPDDTFARFLDRLVDGLDST

=== Feature glossary ===
The features interleaved in this record are:

— What the protein is —

Sequence gives the chain of amino acids in standard one-letter code (A=alanine, C=cysteine, …, Y=tyrosine), read N→C. It is the only feature that is directly encoded by the gene; all structural features are derived from the folded form of this sequence.

Database cross-references. InterPro integrates a dozen domain/family signature databases into unified entries with residue-range hits. GO terms attach function/process/location labels with evidence codes. CATH codes position the fold in a four-level structural taxonomy. Organism is the NCBI-taxonomy species name.

— Where its atoms are —

Atomic coordinates in PDBx/mmCIF format — the same representation the Protein Data Bank distributes. Each line of the _atom_site loop places one backbone atom in Cartesian space (units: ångströms, origin: arbitrary).

The six renders are orthographic views along the three Cartesian axes in both directions. Representation (cartoon, sticks, or surface) and color scheme (sequence-rainbow or by-chain) vary across proteins so the training set covers all the common visualization conventions.

— Local backbone conformation —

Eight-state secondary structure (DSSP): H is the canonical α-helix, G the tighter 3₁₀-helix, I the wider π-helix; E/B are β-structure, T and S are turns and bends, and '-' is everything else. DSSP derives these from the pattern of main-chain N–H···O=C hydrogen bonds, not from the sequence.

P-SEA three-state annotation labels each residue as helix, strand, or coil based purely on the geometry of the Cα trace. It serves as a fallback when the full backbone (and thus DSSP) is unavailable.

The φ/ψ torsion pair specifies the backbone conformation at each residue. φ rotates about the N–Cα bond, ψ about the Cα–C bond. Steric clashes forbid most of the (φ, ψ) plane — the allowed regions (α-helix basin, β-sheet basin, left-handed helix) are the Ramachandran-allowed regions.

— Global shape and packing —

The geometric summary reports three shape descriptors. Rg (radius of gyration) measures how spread out the Cα atoms are about their centre of mass; compact globular proteins have small Rg, elongated or unfolded ones large. Cα contacts (<8 Å, |i−j|>4) count long-range residue pairs in spatial proximity — high for tightly packed folds, near zero for rods or random coil. The bounding-box extents give the protein's footprint along x, y, z in Å.

Solvent-accessible surface area (SASA) is the area in Å² traced out by the centre of a 1.4 Å probe sphere (a water molecule) rolled over the protein's van der Waals surface (Shrake–Rupley / Lee–Richards construction). Buried residues have near-zero SASA; fully exposed residues can exceed 200 Å². The total SASA scales roughly with the number of surface residues.

The contact map is a binary N×N matrix image: pixel (i, j) is dark where Cα_i and Cα_j are within 8 Å and |i−j|>4. Because the |i−j|>4 filter removes local helical contacts, off-diagonal stripes parallel to the main diagonal indicate parallel β-sheets; stripes perpendicular to it indicate antiparallel β-sheets. The Ramachandran plot scatters every residue's (φ, ψ) pair against the sterically allowed regions. The PAE heatmap renders the predicted-aligned-error matrix.

— Structural neighborhood —

3Di is Foldseek's structural alphabet. Each residue is assigned one of twenty discrete states based on how its Cα sits relative to its spatial (not sequential) neighbors. Aligning 3Di strings finds structural homologs roughly as well as full 3D superposition, but orders of magnitude faster.

Nearest PDB neighbors are the top structural matches found by Foldseek when searching this structure against the entire Protein Data Bank. Each hit reports a TM-score (0 to 1; >0.5 almost always implies the same fold) and an E-value. These are *structural* homologs — they may share no detectable sequence similarity.

— Confidence and disorder —

For AlphaFold models, the B-factor field carries pLDDT — the model's own estimate of local accuracy on a 0–100 scale. Regions with pLDDT<50 should be treated as essentially unmodeled; they often correspond to intrinsically disordered segments.

Crystallographic B-factors measure how much each atom's electron density is smeared out, in Å². They rise in mobile loops and surface residues and fall in the buried interior. In AlphaFold models this column is repurposed to hold pLDDT instead.

Predicted aligned error is AlphaFold's pairwise confidence. Unlike pLDDT (per-residue), PAE is per-residue-pair and captures whether two parts of the structure are correctly placed relative to each other. Units are ångströms of expected positional error.